Protein AF-A0A7Y3GG36-F1 (afdb_monomer_lite)

Structure (mmCIF, N/CA/C/O backbone):
data_AF-A0A7Y3GG36-F1
#
_entry.id   AF-A0A7Y3GG36-F1
#
loop_
_atom_site.group_PDB
_atom_site.id
_atom_site.type_symbol
_atom_site.label_atom_id
_atom_site.label_alt_id
_atom_site.label_comp_id
_atom_site.label_asym_id
_atom_site.label_entity_id
_atom_site.label_seq_id
_atom_site.pdbx_PDB_ins_code
_atom_site.Cartn_x
_atom_site.Cartn_y
_atom_site.Cartn_z
_atom_site.occupancy
_atom_site.B_iso_or_equiv
_atom_site.auth_seq_id
_atom_site.auth_comp_id
_atom_site.auth_asym_id
_atom_site.auth_atom_id
_atom_site.pdbx_PDB_model_num
ATOM 1 N N . MET A 1 1 ? 7.661 -15.374 36.395 1.00 62.81 1 MET A N 1
ATOM 2 C CA . MET A 1 1 ? 7.280 -13.946 36.459 1.00 62.81 1 MET A CA 1
ATOM 3 C C . MET A 1 1 ? 6.549 -13.619 35.167 1.00 62.81 1 MET A C 1
ATOM 5 O O . MET A 1 1 ? 7.184 -13.635 34.123 1.00 62.81 1 MET A O 1
ATOM 9 N N . ASN A 1 2 ? 5.226 -13.441 35.204 1.00 67.25 2 ASN A N 1
ATOM 10 C CA . ASN A 1 2 ? 4.465 -13.070 34.006 1.00 67.25 2 ASN A CA 1
ATOM 11 C C . ASN A 1 2 ? 4.600 -11.556 33.778 1.00 67.25 2 ASN A C 1
ATOM 13 O O . ASN A 1 2 ? 4.371 -10.803 34.727 1.00 67.25 2 ASN A O 1
ATOM 17 N N . PRO A 1 3 ? 4.984 -11.092 32.575 1.00 72.19 3 PRO A N 1
ATOM 18 C CA . PRO A 1 3 ? 5.047 -9.666 32.291 1.00 72.19 3 PRO A CA 1
ATOM 19 C C . PRO A 1 3 ? 3.646 -9.055 32.399 1.00 72.19 3 PRO A C 1
ATOM 21 O O . PRO A 1 3 ? 2.669 -9.609 31.893 1.00 72.19 3 PRO A O 1
ATOM 24 N N . ALA A 1 4 ? 3.550 -7.916 33.086 1.00 75.62 4 ALA A N 1
ATOM 25 C CA . ALA A 1 4 ? 2.305 -7.171 33.212 1.00 75.62 4 ALA A CA 1
ATOM 26 C C . ALA A 1 4 ? 1.786 -6.750 31.820 1.00 75.62 4 ALA A C 1
ATOM 28 O O . ALA A 1 4 ? 2.591 -6.375 30.959 1.00 75.62 4 ALA A O 1
ATOM 29 N N . PRO A 1 5 ? 0.462 -6.787 31.580 1.00 73.19 5 PRO A N 1
ATOM 30 C CA . PRO A 1 5 ? -0.101 -6.391 30.297 1.00 73.19 5 PRO A CA 1
ATOM 31 C C . PRO A 1 5 ? 0.217 -4.914 29.995 1.00 73.19 5 PRO A C 1
ATOM 33 O O . PRO A 1 5 ? 0.193 -4.074 30.901 1.00 73.19 5 PRO A O 1
ATOM 36 N N . PRO A 1 6 ? 0.519 -4.564 28.732 1.00 68.69 6 PRO A N 1
ATOM 37 C CA . PRO A 1 6 ? 0.818 -3.191 28.352 1.00 68.69 6 PRO A CA 1
ATOM 38 C C . PRO A 1 6 ? -0.393 -2.282 28.592 1.00 68.69 6 PRO A C 1
ATOM 40 O O . PRO A 1 6 ? -1.534 -2.651 28.311 1.00 68.69 6 PRO A O 1
ATOM 43 N N . SER A 1 7 ? -0.142 -1.067 29.084 1.00 78.88 7 SER A N 1
ATOM 44 C CA . SER A 1 7 ? -1.199 -0.087 29.339 1.00 78.88 7 SER A CA 1
ATOM 45 C C . SER A 1 7 ? -1.960 0.276 28.049 1.00 78.88 7 SER A C 1
ATOM 47 O O . SER A 1 7 ? -1.357 0.356 26.970 1.00 78.88 7 SER A O 1
ATOM 49 N N . PRO A 1 8 ? -3.276 0.559 28.128 1.00 74.00 8 PRO A N 1
ATOM 50 C CA . PRO A 1 8 ? -4.103 0.849 26.950 1.00 74.00 8 PRO A CA 1
ATOM 51 C C . PRO A 1 8 ? -3.607 2.067 26.150 1.00 74.00 8 PRO A C 1
ATOM 53 O O . PRO A 1 8 ? -3.775 2.126 24.930 1.00 74.00 8 PRO A O 1
ATOM 56 N N . ALA A 1 9 ? -2.923 3.010 26.809 1.00 74.25 9 ALA A N 1
ATOM 57 C CA . ALA A 1 9 ? -2.289 4.158 26.166 1.00 74.25 9 ALA A CA 1
ATOM 58 C C . ALA A 1 9 ? -1.106 3.759 25.261 1.00 74.25 9 ALA A C 1
ATOM 60 O O . ALA A 1 9 ? -1.017 4.235 24.129 1.00 74.25 9 ALA A O 1
ATOM 61 N N . ARG A 1 10 ? -0.236 2.836 25.708 1.00 79.12 10 ARG A N 1
ATOM 62 C CA . ARG A 1 10 ? 0.898 2.340 24.903 1.00 79.12 10 ARG A CA 1
ATOM 63 C C . ARG A 1 10 ? 0.425 1.590 23.662 1.00 79.12 10 ARG A C 1
ATOM 65 O O . ARG A 1 10 ? 0.999 1.759 22.591 1.00 79.12 10 ARG A O 1
ATOM 72 N N . PHE A 1 11 ? -0.661 0.827 23.785 1.00 78.50 11 PHE A N 1
ATOM 73 C CA . PHE A 1 11 ? -1.239 0.087 22.663 1.00 78.50 11 PHE A CA 1
ATOM 74 C C . PHE A 1 11 ? -1.783 1.017 21.566 1.00 78.50 11 PHE A C 1
ATOM 76 O O . PHE A 1 11 ? -1.643 0.742 20.375 1.00 78.50 11 PHE A O 1
ATOM 83 N N . ARG A 1 12 ? -2.376 2.152 21.960 1.00 81.06 12 ARG A N 1
ATOM 84 C CA . ARG A 1 12 ? -2.895 3.160 21.025 1.00 81.06 12 ARG A CA 1
ATOM 85 C C . ARG A 1 12 ? -1.772 3.911 20.309 1.00 81.06 12 ARG A C 1
ATOM 87 O O . ARG A 1 12 ? -1.844 4.069 19.095 1.00 81.06 12 ARG A O 1
ATOM 94 N N . ILE A 1 13 ? -0.735 4.320 21.043 1.00 84.19 13 ILE A N 1
ATOM 95 C CA . ILE A 1 13 ? 0.442 5.001 20.478 1.00 84.19 13 ILE A CA 1
ATOM 96 C C . ILE A 1 13 ? 1.165 4.086 19.487 1.00 84.19 13 ILE A C 1
ATOM 98 O O . ILE A 1 13 ? 1.470 4.515 18.379 1.00 84.19 13 ILE A O 1
ATOM 102 N N . LEU A 1 14 ? 1.362 2.811 19.834 1.00 85.25 14 LEU A N 1
ATOM 103 C CA . LEU A 1 14 ? 2.018 1.846 18.951 1.00 85.25 14 LEU A CA 1
ATOM 104 C C . LEU A 1 14 ? 1.264 1.667 17.626 1.00 85.25 14 LEU A C 1
ATOM 106 O O . LEU A 1 14 ? 1.889 1.645 16.572 1.00 85.25 14 LEU A O 1
ATOM 110 N N . ARG A 1 15 ? -0.074 1.596 17.657 1.00 82.56 15 ARG A N 1
ATOM 111 C CA . ARG A 1 15 ? -0.899 1.510 16.438 1.00 82.56 15 ARG A CA 1
ATOM 112 C C . ARG A 1 15 ? -0.775 2.748 15.552 1.00 82.56 15 ARG A C 1
ATOM 114 O O . ARG A 1 15 ? -0.754 2.609 14.334 1.00 82.56 15 ARG A O 1
ATOM 121 N N . ILE A 1 16 ? -0.698 3.936 16.151 1.00 83.94 16 ILE A N 1
ATOM 122 C CA . ILE A 1 16 ? -0.495 5.185 15.406 1.00 83.94 16 ILE A CA 1
ATOM 123 C C . ILE A 1 16 ? 0.894 5.186 14.768 1.00 83.94 16 ILE A C 1
ATOM 125 O O . ILE A 1 16 ? 0.998 5.436 13.573 1.00 83.94 16 ILE A O 1
ATOM 129 N N . LEU A 1 17 ? 1.939 4.838 15.526 1.00 87.44 17 LEU A N 1
ATOM 130 C CA . LEU A 1 17 ? 3.305 4.749 15.006 1.00 87.44 17 LEU A CA 1
ATOM 131 C C . LEU A 1 17 ? 3.416 3.731 13.867 1.00 87.44 17 LEU A C 1
ATOM 133 O O . LEU A 1 17 ? 3.992 4.056 12.836 1.00 87.44 17 LEU A O 1
ATOM 137 N N . LEU A 1 18 ? 2.818 2.542 14.007 1.00 85.88 18 LEU A N 1
ATOM 138 C CA . LEU A 1 18 ? 2.787 1.542 12.934 1.00 85.88 18 LEU A CA 1
ATOM 139 C C . LEU A 1 18 ? 2.033 2.046 11.698 1.00 85.88 18 LEU A C 1
ATOM 141 O O . LEU A 1 18 ? 2.479 1.813 10.580 1.00 85.88 18 LEU A O 1
ATOM 145 N N . GLY A 1 19 ? 0.902 2.731 11.890 1.00 82.25 19 GLY A N 1
ATOM 146 C CA . GLY A 1 19 ? 0.127 3.306 10.791 1.00 82.25 19 GLY A CA 1
ATOM 147 C C . GLY A 1 19 ? 0.917 4.372 10.037 1.00 82.25 19 GLY A C 1
ATOM 148 O O . GLY A 1 19 ? 0.999 4.320 8.816 1.00 82.25 19 GLY A O 1
ATOM 149 N N . VAL A 1 20 ? 1.558 5.293 10.762 1.00 85.50 20 VAL A N 1
ATOM 150 C CA . VAL A 1 20 ? 2.424 6.326 10.175 1.00 85.50 20 VAL A CA 1
ATOM 151 C C . VAL A 1 20 ? 3.616 5.690 9.464 1.00 85.50 20 VAL A C 1
ATOM 153 O O . VAL A 1 20 ? 3.895 6.045 8.324 1.00 85.50 20 VAL A O 1
ATOM 156 N N . ALA A 1 21 ? 4.281 4.716 10.087 1.00 85.56 21 ALA A N 1
ATOM 157 C CA . ALA A 1 21 ? 5.401 4.009 9.476 1.00 85.56 21 ALA A CA 1
ATOM 158 C C . ALA A 1 21 ? 4.985 3.292 8.182 1.00 85.56 21 ALA A C 1
ATOM 160 O O . ALA A 1 21 ? 5.700 3.387 7.191 1.00 85.56 21 ALA A O 1
ATOM 161 N N . ALA A 1 22 ? 3.817 2.641 8.154 1.00 83.88 22 ALA A N 1
ATOM 162 C CA . ALA A 1 22 ? 3.300 1.980 6.956 1.00 83.88 22 ALA A CA 1
ATOM 163 C C . ALA A 1 22 ? 2.967 2.975 5.832 1.00 83.88 22 ALA A C 1
ATOM 165 O O . ALA A 1 22 ? 3.279 2.706 4.674 1.00 83.88 22 ALA A O 1
ATOM 166 N N . VAL A 1 23 ? 2.394 4.137 6.169 1.00 84.75 23 VAL A N 1
ATOM 167 C CA . VAL A 1 23 ? 2.140 5.227 5.210 1.00 84.75 23 VAL A CA 1
ATOM 168 C C . VAL A 1 23 ? 3.444 5.745 4.620 1.00 84.75 23 VAL A C 1
ATOM 170 O O . VAL A 1 23 ? 3.584 5.797 3.402 1.00 84.75 23 VAL A O 1
ATOM 173 N N . VAL A 1 24 ? 4.408 6.094 5.473 1.00 88.69 24 VAL A N 1
ATOM 174 C CA . VAL A 1 24 ? 5.709 6.618 5.039 1.00 88.69 24 VAL A CA 1
ATOM 175 C C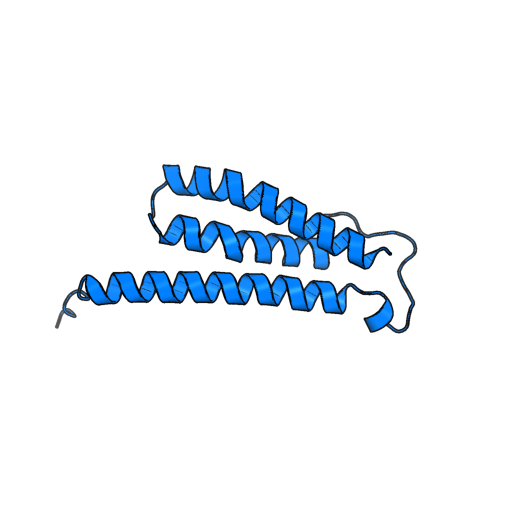 . VAL A 1 24 ? 6.444 5.589 4.189 1.00 88.69 24 VAL A C 1
ATOM 177 O O . VAL A 1 24 ? 6.945 5.930 3.124 1.00 88.69 24 VAL A O 1
ATOM 180 N N . PHE A 1 25 ? 6.469 4.327 4.617 1.00 84.88 25 PHE A N 1
ATOM 181 C CA . PHE A 1 25 ? 7.132 3.256 3.881 1.00 84.88 25 PHE A CA 1
ATOM 182 C C . PHE A 1 25 ? 6.454 2.981 2.533 1.00 84.88 25 PHE A C 1
ATOM 184 O O . PHE A 1 25 ? 7.136 2.872 1.520 1.00 84.88 25 PHE A O 1
ATOM 191 N N . GLY A 1 26 ? 5.118 2.939 2.492 1.00 81.00 26 GLY A N 1
ATOM 192 C CA . GLY A 1 26 ? 4.360 2.764 1.252 1.00 81.00 26 GLY A CA 1
ATOM 193 C C . GLY A 1 26 ? 4.584 3.904 0.255 1.00 81.00 26 GLY A C 1
ATOM 194 O O . GLY A 1 26 ? 4.837 3.649 -0.920 1.00 81.00 26 GLY A O 1
ATOM 195 N N . LEU A 1 27 ? 4.576 5.156 0.727 1.00 82.31 27 LEU A N 1
ATOM 196 C CA . LEU A 1 27 ? 4.910 6.325 -0.093 1.00 82.31 27 LEU A CA 1
ATOM 197 C C . LEU A 1 27 ? 6.354 6.278 -0.596 1.00 82.31 27 LEU A C 1
ATOM 199 O O . LEU A 1 27 ? 6.604 6.574 -1.761 1.00 82.31 27 LEU A O 1
ATOM 203 N N . LEU A 1 28 ? 7.297 5.881 0.259 1.00 84.44 28 LEU A N 1
ATOM 204 C CA . LEU A 1 28 ? 8.705 5.783 -0.105 1.00 84.44 28 LEU A CA 1
ATOM 205 C C . LEU A 1 28 ? 8.926 4.743 -1.209 1.00 84.44 28 LEU A C 1
ATOM 207 O O . LEU A 1 28 ? 9.644 5.031 -2.160 1.00 84.44 28 LEU A O 1
ATOM 211 N N . LEU A 1 29 ? 8.253 3.589 -1.145 1.00 80.38 29 LEU A N 1
ATOM 212 C CA . LEU A 1 29 ? 8.279 2.597 -2.225 1.00 80.38 29 LEU A CA 1
ATOM 213 C C . LEU A 1 29 ? 7.759 3.178 -3.543 1.00 80.38 29 LEU A C 1
ATOM 215 O O . LEU A 1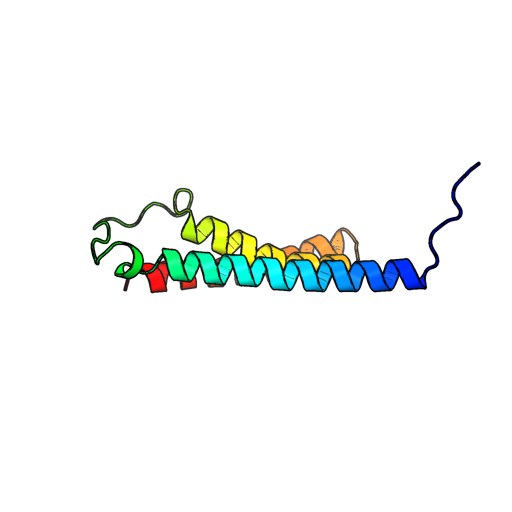 29 ? 8.427 3.035 -4.562 1.00 80.38 29 LEU A O 1
ATOM 219 N N . ILE A 1 30 ? 6.617 3.876 -3.516 1.00 79.69 30 ILE A N 1
ATOM 220 C CA . ILE A 1 30 ? 6.037 4.508 -4.711 1.00 79.69 30 ILE A CA 1
ATOM 221 C C . ILE A 1 30 ? 7.029 5.506 -5.323 1.00 79.69 30 ILE A C 1
ATOM 223 O O . ILE A 1 30 ? 7.249 5.477 -6.531 1.00 79.69 30 ILE A O 1
ATOM 227 N N . VAL A 1 31 ? 7.657 6.357 -4.504 1.00 81.62 31 VAL A N 1
ATOM 228 C CA . VAL A 1 31 ? 8.625 7.372 -4.956 1.00 81.62 31 VAL A CA 1
ATOM 229 C C . VAL A 1 31 ? 9.890 6.735 -5.530 1.00 81.62 31 VAL A C 1
ATOM 231 O O . VAL A 1 31 ? 10.337 7.126 -6.603 1.00 81.62 31 VAL A O 1
ATOM 234 N N . VAL A 1 32 ? 10.464 5.741 -4.848 1.00 79.81 32 VAL A N 1
ATOM 235 C CA . VAL A 1 32 ? 11.679 5.051 -5.316 1.00 79.81 32 VAL A CA 1
ATOM 236 C C . VAL A 1 32 ? 11.427 4.385 -6.665 1.00 79.81 32 VAL A C 1
ATOM 238 O O . VAL A 1 32 ? 12.224 4.517 -7.587 1.00 79.81 32 VAL A O 1
ATOM 241 N N . VAL A 1 33 ? 10.293 3.711 -6.802 1.00 76.00 33 VAL A N 1
ATOM 242 C CA . VAL A 1 33 ? 9.934 2.973 -8.013 1.00 76.00 33 VAL A CA 1
ATOM 243 C C . VAL A 1 33 ? 9.579 3.891 -9.167 1.00 76.00 33 VAL A C 1
ATOM 245 O O . VAL A 1 33 ? 9.988 3.631 -10.293 1.00 76.00 33 VAL A O 1
ATOM 248 N N . SER A 1 34 ? 8.882 4.995 -8.904 1.00 69.88 34 SER A N 1
ATOM 249 C CA . SER A 1 34 ? 8.648 6.004 -9.937 1.00 69.88 34 SER A CA 1
ATOM 250 C C . SER A 1 34 ? 9.957 6.665 -10.372 1.00 69.88 34 SER A C 1
ATOM 252 O O . SER A 1 34 ? 10.141 6.856 -11.566 1.00 69.88 34 SER A O 1
ATOM 254 N N . ALA A 1 35 ? 10.912 6.910 -9.469 1.00 71.12 35 ALA A N 1
ATOM 255 C CA . ALA A 1 35 ? 12.235 7.424 -9.836 1.00 71.12 35 ALA A CA 1
ATOM 256 C C . ALA A 1 35 ? 13.060 6.436 -10.685 1.00 71.12 35 ALA A C 1
ATOM 258 O O . ALA A 1 35 ? 13.709 6.852 -11.641 1.00 71.12 35 ALA A O 1
ATOM 259 N N . VAL A 1 36 ? 13.023 5.136 -10.368 1.00 67.06 36 VAL A N 1
ATOM 260 C CA . VAL A 1 36 ? 13.730 4.089 -11.134 1.00 67.06 36 VAL A CA 1
ATOM 261 C C . VAL A 1 36 ? 13.028 3.778 -12.462 1.00 67.06 36 VAL A C 1
ATOM 263 O O . VAL A 1 36 ? 13.691 3.446 -13.439 1.00 67.06 36 VAL A O 1
ATOM 266 N N . GLY A 1 37 ? 11.702 3.914 -12.516 1.00 61.38 37 GLY A N 1
ATOM 267 C CA . GLY A 1 37 ? 10.894 3.653 -13.707 1.00 61.38 37 GLY A CA 1
ATOM 268 C C . GLY A 1 37 ? 11.014 4.711 -14.805 1.00 61.38 37 GLY A C 1
ATOM 269 O O . GLY A 1 37 ? 10.609 4.445 -15.930 1.00 61.38 37 GLY A O 1
ATOM 270 N N . HIS A 1 38 ? 11.576 5.893 -14.534 1.00 62.00 38 HIS A N 1
ATOM 271 C CA . HIS A 1 38 ? 11.814 6.866 -15.601 1.00 62.00 38 HIS A CA 1
ATOM 272 C C . HIS A 1 38 ? 12.958 6.379 -16.505 1.00 62.00 38 HIS A C 1
ATOM 274 O O . HIS A 1 38 ? 14.066 6.121 -16.032 1.00 62.00 38 HIS A O 1
ATOM 280 N N . CYS A 1 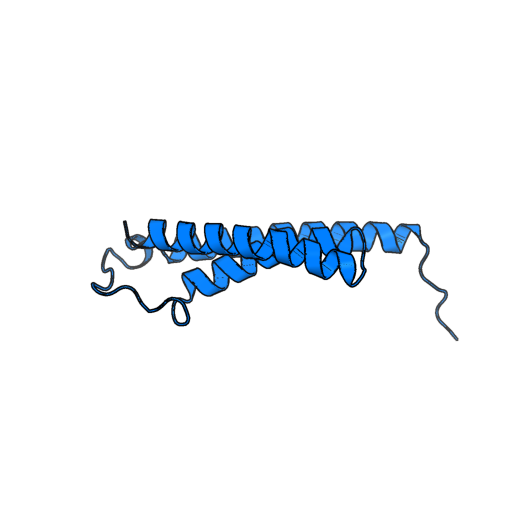39 ? 12.730 6.346 -17.824 1.00 62.44 39 CYS A N 1
ATOM 281 C CA . CYS A 1 39 ? 13.742 6.012 -18.841 1.00 62.44 39 CYS A CA 1
ATOM 282 C C . CYS A 1 39 ? 15.048 6.829 -18.697 1.00 62.44 39 CYS A C 1
ATOM 284 O O . CYS A 1 39 ? 16.111 6.421 -19.175 1.00 62.44 39 CYS A O 1
ATOM 286 N N . SER A 1 40 ? 14.987 7.986 -18.029 1.00 54.22 40 SER A N 1
ATOM 287 C CA . SER A 1 40 ? 16.128 8.845 -17.707 1.00 54.22 40 SER A CA 1
ATOM 288 C C . SER A 1 40 ? 17.117 8.229 -16.708 1.00 54.22 40 SER A C 1
ATOM 290 O O . SER A 1 40 ? 18.293 8.584 -16.750 1.00 54.22 40 SER A O 1
ATOM 292 N N . ALA A 1 41 ? 16.700 7.272 -15.871 1.00 56.72 41 ALA A N 1
ATOM 293 C CA . ALA A 1 41 ? 17.584 6.583 -14.927 1.00 56.72 41 ALA A CA 1
ATOM 294 C C . ALA A 1 41 ? 18.545 5.591 -15.616 1.00 56.72 41 ALA A C 1
ATOM 296 O O . ALA A 1 41 ? 19.642 5.347 -15.117 1.00 56.72 41 ALA A O 1
ATOM 297 N N . PHE A 1 42 ? 18.176 5.076 -16.797 1.00 57.81 42 PHE A N 1
ATOM 298 C CA . PHE A 1 42 ? 18.971 4.126 -17.593 1.00 57.81 42 PHE A CA 1
ATOM 299 C C . PHE A 1 42 ? 19.519 4.739 -18.893 1.00 57.81 42 PHE A C 1
ATOM 301 O O . PHE A 1 42 ? 19.709 4.050 -19.896 1.00 57.81 42 PHE A O 1
ATOM 308 N N . GLY A 1 43 ? 19.763 6.053 -18.904 1.00 57.19 43 GLY A N 1
ATOM 309 C CA . GLY A 1 43 ? 20.395 6.723 -20.045 1.00 57.19 43 GLY A CA 1
ATOM 310 C C . GLY A 1 43 ? 19.540 6.763 -21.318 1.00 57.19 43 GLY A C 1
ATOM 311 O O . GLY A 1 43 ? 20.094 6.839 -22.412 1.00 57.19 43 GLY A O 1
ATOM 312 N N . GLY A 1 44 ? 18.208 6.704 -21.196 1.00 57.16 44 GLY A N 1
ATOM 313 C CA . GLY A 1 44 ? 17.270 6.922 -22.303 1.00 57.16 44 GLY A CA 1
ATOM 314 C C . GLY A 1 44 ? 16.945 5.695 -23.158 1.00 57.16 44 GLY A C 1
ATOM 315 O O . GLY A 1 44 ? 16.301 5.840 -24.195 1.00 57.16 44 GLY A O 1
ATOM 316 N N . ARG A 1 45 ? 17.359 4.485 -22.761 1.00 54.47 45 ARG A N 1
ATOM 317 C CA . ARG A 1 45 ? 16.950 3.248 -23.445 1.00 54.47 45 ARG A CA 1
ATOM 318 C C . ARG A 1 45 ? 15.759 2.621 -22.736 1.00 54.47 45 ARG A C 1
ATOM 320 O O . ARG A 1 45 ? 15.942 1.905 -21.758 1.00 54.47 45 ARG A O 1
ATOM 327 N N . CYS A 1 46 ? 14.560 2.877 -23.248 1.00 67.06 46 CYS A N 1
ATOM 328 C CA . CYS A 1 46 ? 13.366 2.162 -22.818 1.00 67.06 46 CYS A CA 1
ATOM 329 C C . CYS A 1 46 ? 13.080 0.957 -23.732 1.00 67.06 46 CYS A C 1
ATOM 331 O O . CYS A 1 46 ? 13.293 1.053 -24.946 1.00 67.06 46 CYS A O 1
ATOM 333 N N . PRO A 1 47 ? 12.668 -0.195 -23.170 1.00 62.72 47 PRO A N 1
ATOM 334 C CA . PRO A 1 47 ? 12.277 -1.356 -23.962 1.00 62.72 47 PRO A CA 1
ATOM 335 C C . PRO A 1 47 ? 11.048 -1.013 -24.816 1.00 62.72 47 PRO A C 1
ATOM 337 O O . PRO A 1 47 ? 10.124 -0.355 -24.346 1.00 62.72 47 PRO A O 1
ATOM 340 N N . ALA A 1 48 ? 11.058 -1.440 -26.083 1.00 62.25 48 ALA A N 1
ATOM 341 C CA . ALA A 1 48 ? 9.994 -1.142 -27.046 1.00 62.25 48 ALA A CA 1
ATOM 342 C C . ALA A 1 48 ? 8.664 -1.843 -26.713 1.00 62.25 48 ALA A C 1
ATOM 344 O O . ALA A 1 48 ? 7.607 -1.349 -27.099 1.00 62.25 48 ALA A O 1
ATOM 345 N N . ASP A 1 49 ? 8.722 -2.949 -25.965 1.00 65.50 49 ASP A N 1
ATOM 346 C CA . ASP A 1 49 ? 7.554 -3.680 -25.487 1.00 65.50 49 ASP A CA 1
ATOM 347 C C . ASP A 1 49 ? 7.437 -3.549 -23.964 1.00 65.50 49 ASP A C 1
ATOM 349 O O . ASP A 1 49 ? 8.372 -3.910 -23.238 1.00 65.50 49 ASP A O 1
ATOM 353 N N . PRO A 1 50 ? 6.305 -3.040 -23.447 1.00 66.75 50 PRO A N 1
ATOM 354 C CA . PRO A 1 50 ? 6.108 -2.952 -22.016 1.00 66.75 50 PRO A CA 1
ATOM 355 C C . PRO A 1 50 ? 5.861 -4.362 -21.444 1.00 66.75 50 PRO A C 1
ATOM 357 O O . PRO A 1 50 ? 5.041 -5.105 -21.994 1.00 66.75 50 PRO A O 1
ATOM 360 N N . PRO A 1 51 ? 6.509 -4.740 -20.325 1.00 71.88 51 PRO A N 1
ATOM 361 C CA . PRO A 1 51 ? 6.323 -6.057 -19.724 1.00 71.88 51 PRO A CA 1
ATOM 362 C C . PRO A 1 51 ? 4.855 -6.287 -19.312 1.00 71.88 51 PRO A C 1
ATOM 364 O O . PRO A 1 51 ? 4.107 -5.331 -19.049 1.00 71.88 51 PRO A O 1
ATOM 367 N N . PRO A 1 52 ? 4.383 -7.543 -19.267 1.00 77.75 52 PRO A N 1
ATOM 368 C CA . PRO A 1 52 ? 3.039 -7.847 -18.789 1.00 77.75 52 PRO A CA 1
ATOM 369 C C . PRO A 1 52 ? 2.888 -7.450 -17.309 1.00 77.75 52 PRO A C 1
ATOM 371 O O . PRO A 1 52 ? 3.844 -7.469 -16.542 1.00 77.75 52 PRO A O 1
ATOM 374 N N . LEU A 1 53 ? 1.664 -7.098 -16.888 1.00 71.62 53 LEU A N 1
ATOM 375 C CA . LEU A 1 53 ? 1.376 -6.492 -15.569 1.00 71.62 53 LEU A CA 1
ATOM 376 C C . LEU A 1 53 ? 1.940 -7.260 -14.362 1.00 71.62 53 LEU A C 1
ATOM 378 O O . LEU A 1 53 ? 2.252 -6.648 -13.348 1.00 71.62 53 LEU A O 1
ATOM 382 N N . PHE A 1 54 ? 2.022 -8.587 -14.450 1.00 70.38 54 PHE A N 1
ATOM 383 C CA . PHE A 1 54 ? 2.473 -9.444 -13.350 1.00 70.38 54 PHE A CA 1
ATOM 384 C C . PHE A 1 54 ? 3.994 -9.642 -13.306 1.00 70.38 54 PHE A C 1
ATOM 386 O O . PHE A 1 54 ? 4.500 -10.156 -12.314 1.00 70.38 54 PHE A O 1
ATOM 393 N N . GLU A 1 55 ? 4.704 -9.229 -14.355 1.00 75.69 55 GLU A N 1
ATOM 394 C CA . GLU A 1 55 ? 6.171 -9.249 -14.453 1.00 75.69 55 GLU A CA 1
ATOM 395 C C . GLU A 1 55 ? 6.756 -7.831 -14.331 1.00 75.69 55 GLU A C 1
ATOM 397 O O . GLU A 1 55 ? 7.969 -7.649 -14.304 1.00 75.69 55 GLU A O 1
ATOM 402 N N . ASP A 1 56 ? 5.891 -6.816 -14.257 1.00 77.31 56 ASP A N 1
ATOM 403 C CA . ASP A 1 56 ? 6.268 -5.422 -14.087 1.00 77.31 56 ASP A CA 1
ATOM 404 C C . ASP A 1 56 ? 6.547 -5.134 -12.601 1.00 77.31 56 ASP A C 1
ATOM 406 O O . ASP A 1 56 ? 5.638 -4.885 -11.799 1.00 77.31 56 ASP A O 1
ATOM 410 N N . ASP A 1 57 ? 7.832 -5.173 -12.239 1.00 77.56 57 ASP A N 1
ATOM 411 C CA . ASP A 1 57 ? 8.313 -4.876 -10.888 1.00 77.56 57 ASP A CA 1
ATOM 412 C C . ASP A 1 57 ? 7.853 -3.495 -10.403 1.00 77.56 57 ASP A C 1
ATOM 414 O O . ASP A 1 57 ? 7.546 -3.348 -9.217 1.00 77.56 57 ASP A O 1
ATOM 418 N N . VAL A 1 58 ? 7.746 -2.503 -11.301 1.00 77.25 58 VAL A N 1
ATOM 419 C CA . VAL A 1 58 ? 7.303 -1.130 -10.997 1.00 77.25 58 VAL A CA 1
ATOM 420 C C . VAL A 1 58 ? 5.826 -1.137 -10.616 1.00 77.25 58 VAL A C 1
ATOM 422 O O . VAL A 1 58 ? 5.443 -0.580 -9.584 1.00 77.25 58 VAL A O 1
ATOM 425 N N . PHE A 1 59 ? 4.988 -1.818 -11.401 1.00 79.62 59 PHE A N 1
ATOM 426 C CA . PHE A 1 59 ? 3.573 -1.983 -11.074 1.00 79.62 59 PHE A CA 1
ATOM 427 C C . PHE A 1 59 ? 3.388 -2.723 -9.743 1.00 79.62 59 PHE A C 1
ATOM 429 O O . PHE A 1 59 ? 2.648 -2.252 -8.876 1.00 79.62 59 PHE A O 1
ATOM 436 N N . GLY A 1 60 ? 4.079 -3.852 -9.554 1.00 79.38 60 GLY A N 1
ATOM 437 C CA . GLY A 1 60 ? 3.953 -4.686 -8.359 1.00 79.38 60 GLY A CA 1
ATOM 438 C C . GLY A 1 60 ? 4.357 -3.959 -7.074 1.00 79.38 60 GLY A C 1
ATOM 439 O O . GLY A 1 60 ? 3.627 -3.991 -6.077 1.00 79.38 60 GLY A O 1
ATOM 440 N N . THR A 1 61 ? 5.485 -3.246 -7.091 1.00 82.75 61 THR A N 1
ATOM 441 C CA . THR A 1 61 ? 5.949 -2.477 -5.925 1.00 82.75 61 THR A CA 1
ATOM 442 C C . THR A 1 61 ? 5.108 -1.232 -5.663 1.00 82.75 61 THR A C 1
ATOM 444 O O . THR A 1 61 ? 4.799 -0.962 -4.501 1.00 82.75 61 THR A O 1
ATOM 447 N N . ALA A 1 62 ? 4.669 -0.505 -6.695 1.00 80.38 62 ALA A N 1
ATOM 448 C CA . ALA A 1 62 ? 3.769 0.637 -6.529 1.00 80.38 62 ALA A CA 1
ATOM 449 C C . ALA A 1 62 ? 2.393 0.207 -5.986 1.00 80.38 62 ALA A C 1
ATOM 451 O O . ALA A 1 62 ? 1.846 0.852 -5.087 1.00 80.38 62 A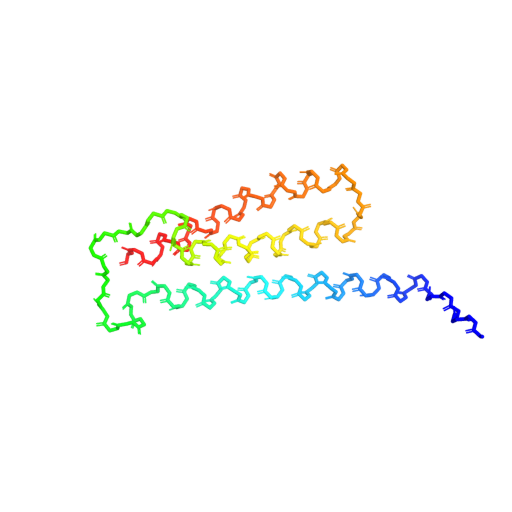LA A O 1
ATOM 452 N N . PHE A 1 63 ? 1.865 -0.925 -6.461 1.00 82.75 63 PHE A N 1
ATOM 453 C CA . PHE A 1 63 ? 0.637 -1.533 -5.952 1.00 82.75 63 PHE A CA 1
ATOM 454 C C . PHE A 1 63 ? 0.775 -1.935 -4.476 1.00 82.75 63 PHE A C 1
ATOM 456 O O . PHE A 1 63 ? -0.054 -1.559 -3.642 1.00 82.75 63 PHE A O 1
ATOM 463 N N . MET A 1 64 ? 1.855 -2.634 -4.114 1.00 82.94 64 MET A N 1
ATOM 464 C CA . MET A 1 64 ? 2.126 -2.994 -2.717 1.00 82.94 64 MET A CA 1
ATOM 465 C C . MET A 1 64 ? 2.326 -1.761 -1.827 1.00 82.94 64 MET A C 1
ATOM 467 O O . MET A 1 64 ? 1.819 -1.729 -0.704 1.00 82.94 64 MET A O 1
ATOM 471 N N . GLY A 1 65 ? 2.994 -0.722 -2.334 1.00 80.25 65 GLY A N 1
ATOM 472 C CA . GLY A 1 65 ? 3.145 0.563 -1.653 1.00 80.25 65 GLY A CA 1
ATOM 473 C C . GLY A 1 65 ? 1.799 1.239 -1.378 1.00 80.25 65 GLY A C 1
ATOM 474 O O . GLY A 1 65 ? 1.550 1.670 -0.252 1.00 80.25 65 GLY A O 1
ATOM 475 N N . GLY A 1 66 ? 0.890 1.251 -2.358 1.00 78.44 66 GLY A N 1
ATOM 476 C CA . GLY A 1 66 ? -0.471 1.774 -2.205 1.00 78.44 66 GLY A CA 1
ATOM 477 C C . GLY A 1 66 ? -1.312 0.986 -1.193 1.00 78.44 66 GLY A C 1
ATOM 478 O O . GLY A 1 66 ? -1.982 1.575 -0.340 1.00 78.44 66 GLY A O 1
ATOM 479 N N . LEU A 1 67 ? -1.228 -0.349 -1.222 1.00 83.62 67 LEU A N 1
ATOM 480 C CA . LEU A 1 67 ? -1.891 -1.216 -0.242 1.00 83.62 67 LEU A CA 1
ATOM 481 C C . LEU A 1 67 ? -1.381 -0.971 1.182 1.00 83.62 67 LEU A C 1
ATOM 483 O O . LEU A 1 67 ? -2.182 -0.903 2.116 1.00 83.62 67 LEU A O 1
ATOM 487 N N . LEU A 1 68 ? -0.070 -0.811 1.361 1.00 81.62 68 LEU A N 1
ATOM 488 C CA . LEU A 1 68 ? 0.534 -0.499 2.658 1.00 81.62 68 LEU A CA 1
ATOM 489 C C . LEU A 1 68 ? 0.136 0.892 3.149 1.00 81.62 68 LEU A C 1
ATOM 491 O O . LEU A 1 68 ? -0.232 1.047 4.313 1.00 81.62 68 LEU A O 1
ATOM 495 N N . ALA A 1 69 ? 0.145 1.884 2.261 1.00 80.69 69 ALA A N 1
ATOM 496 C CA . ALA A 1 69 ? -0.155 3.260 2.624 1.00 80.69 69 ALA A CA 1
ATOM 497 C C . ALA A 1 69 ? -1.619 3.478 3.032 1.00 80.69 69 ALA A C 1
ATOM 499 O O . ALA A 1 69 ? -1.909 4.389 3.801 1.00 80.69 69 ALA A O 1
ATOM 500 N N . ILE A 1 70 ? -2.546 2.649 2.546 1.00 81.69 70 ILE A N 1
ATOM 501 C CA . ILE A 1 70 ? -3.988 2.854 2.756 1.00 81.69 70 ILE A CA 1
ATOM 502 C C . ILE A 1 70 ? -4.601 1.719 3.576 1.00 81.69 70 ILE A C 1
ATOM 504 O O . ILE A 1 70 ? -5.288 1.958 4.572 1.00 81.69 70 ILE A O 1
ATOM 508 N N . GLY A 1 71 ? -4.327 0.472 3.200 1.00 77.75 71 GLY A N 1
ATOM 509 C CA . GLY A 1 71 ? -4.901 -0.712 3.831 1.00 77.75 71 GLY A CA 1
ATOM 510 C C . GLY A 1 71 ? -4.419 -0.908 5.267 1.00 77.75 71 GLY A C 1
ATOM 511 O O . GLY A 1 71 ? -5.237 -1.134 6.164 1.00 77.75 71 GLY A O 1
ATOM 512 N N . ALA A 1 72 ? -3.113 -0.763 5.513 1.00 78.81 72 ALA A N 1
ATOM 513 C CA . ALA A 1 72 ? -2.540 -0.942 6.847 1.00 78.81 72 ALA A CA 1
ATOM 514 C C . ALA A 1 72 ? -3.092 0.061 7.882 1.00 78.81 72 ALA A C 1
ATOM 516 O O . ALA A 1 72 ? -3.593 -0.393 8.917 1.00 78.81 72 ALA A O 1
ATOM 517 N N . PRO A 1 73 ? -3.099 1.391 7.646 1.00 79.56 73 PRO A N 1
ATOM 518 C CA . PRO A 1 73 ? -3.670 2.331 8.609 1.00 79.56 73 PRO A CA 1
ATOM 519 C C . PRO A 1 73 ? -5.191 2.175 8.768 1.00 79.56 73 PRO A C 1
ATOM 521 O O . PRO A 1 73 ? -5.685 2.263 9.895 1.00 79.56 73 PRO A O 1
ATOM 524 N N . MET A 1 74 ? -5.944 1.877 7.696 1.00 80.69 74 MET A N 1
ATOM 525 C CA . MET A 1 74 ? -7.394 1.631 7.797 1.00 80.69 74 MET A CA 1
ATOM 526 C C . MET A 1 74 ? -7.720 0.418 8.676 1.00 80.69 74 MET A C 1
ATOM 528 O O . MET A 1 74 ? -8.655 0.471 9.483 1.00 80.69 74 MET A O 1
ATOM 532 N N . TRP A 1 75 ? -6.950 -0.664 8.551 1.00 78.81 75 TRP A N 1
ATOM 533 C CA . TRP A 1 75 ? -7.138 -1.862 9.364 1.00 78.81 75 TRP A CA 1
ATOM 534 C C . TRP A 1 75 ? -6.664 -1.660 10.810 1.00 78.81 75 TRP A C 1
ATOM 536 O O . TRP A 1 75 ? -7.393 -1.992 11.747 1.00 78.81 75 TRP A O 1
ATOM 546 N N . LEU A 1 76 ? -5.498 -1.037 11.012 1.00 80.69 76 LEU A N 1
ATOM 547 C CA . LEU A 1 76 ? -4.950 -0.737 12.342 1.00 80.69 76 LEU A CA 1
ATOM 548 C C . LEU A 1 76 ? -5.842 0.210 13.154 1.00 80.69 76 LEU A C 1
ATOM 550 O O . LEU A 1 76 ? -5.908 0.089 14.381 1.00 80.69 76 LEU A O 1
ATOM 554 N N . ALA A 1 77 ? -6.562 1.121 12.489 1.00 79.81 77 ALA A N 1
ATOM 555 C CA . ALA A 1 77 ? -7.496 2.028 13.145 1.00 79.81 77 ALA A CA 1
ATOM 556 C C . ALA A 1 77 ? -8.631 1.275 13.856 1.00 79.81 77 ALA A C 1
ATOM 558 O O . ALA A 1 77 ? -9.015 1.659 14.963 1.00 79.81 77 ALA A O 1
ATOM 559 N N . ARG A 1 78 ? -9.166 0.204 13.248 1.00 79.81 78 ARG A N 1
ATOM 560 C CA . ARG A 1 78 ? -10.191 -0.671 13.846 1.00 79.81 78 ARG A CA 1
ATOM 561 C C . ARG A 1 78 ? -10.065 -2.107 13.299 1.00 79.81 78 ARG A C 1
ATOM 563 O O . ARG A 1 78 ? -10.708 -2.418 12.293 1.00 79.81 78 ARG A O 1
ATOM 570 N N . PRO A 1 79 ? -9.292 -2.984 13.962 1.00 76.38 79 PRO A N 1
ATOM 571 C CA . PRO A 1 79 ? -9.052 -4.337 13.472 1.00 76.38 79 PRO A CA 1
ATOM 572 C C . PRO A 1 79 ? -10.325 -5.184 13.565 1.00 76.38 79 PRO A C 1
ATOM 574 O O . PRO A 1 79 ? -10.935 -5.304 14.626 1.00 76.38 79 PRO A O 1
ATOM 577 N N . GLY A 1 80 ? -10.738 -5.762 12.437 1.00 85.38 80 GLY A N 1
ATOM 578 C CA . GLY A 1 80 ? -11.875 -6.678 12.353 1.00 85.38 80 GLY A CA 1
ATOM 579 C C . GLY A 1 80 ? -12.109 -7.163 10.924 1.00 85.38 80 GLY A C 1
ATOM 580 O O . GLY A 1 80 ? -11.859 -6.424 9.975 1.00 85.38 80 GLY A O 1
ATOM 581 N N . TRP A 1 81 ? -12.620 -8.385 10.760 1.00 82.38 81 TRP A N 1
ATOM 582 C CA . TRP A 1 81 ? -12.809 -9.033 9.450 1.00 82.38 81 TRP A CA 1
ATOM 583 C C . TRP A 1 81 ? -13.658 -8.211 8.470 1.00 82.38 81 TRP A C 1
ATOM 585 O O . TRP A 1 81 ? -13.292 -8.045 7.311 1.00 82.38 81 TRP A O 1
ATOM 595 N N . ARG A 1 82 ? -14.747 -7.597 8.950 1.00 84.12 82 ARG A N 1
ATOM 596 C CA . ARG A 1 82 ? -15.587 -6.701 8.130 1.00 84.12 82 ARG A CA 1
ATOM 597 C C . ARG A 1 82 ? -14.831 -5.467 7.637 1.00 84.12 82 ARG A C 1
ATOM 599 O O . ARG A 1 82 ? -15.052 -5.001 6.526 1.00 84.12 82 ARG A O 1
ATOM 606 N N . ARG A 1 83 ? -13.938 -4.929 8.469 1.00 79.50 83 ARG A N 1
ATOM 607 C CA . ARG A 1 83 ? -13.136 -3.755 8.114 1.00 79.50 83 ARG A CA 1
ATOM 608 C C . ARG A 1 83 ? -11.934 -4.101 7.263 1.00 79.50 83 ARG A C 1
ATOM 610 O O . ARG A 1 83 ? -11.547 -3.262 6.469 1.00 79.50 83 ARG A O 1
ATOM 617 N N . LEU A 1 84 ? -11.401 -5.315 7.378 1.00 79.62 84 LEU A N 1
ATOM 618 C CA . LEU A 1 84 ? -10.435 -5.840 6.420 1.00 79.62 84 LEU A CA 1
ATOM 619 C C . LEU A 1 84 ? -11.048 -5.843 5.013 1.00 79.62 84 LEU A C 1
ATOM 621 O O . LEU A 1 84 ? -10.441 -5.308 4.098 1.00 79.62 84 LEU A O 1
ATOM 625 N N . GLY A 1 85 ? -12.282 -6.341 4.866 1.00 81.56 85 GLY A N 1
ATOM 626 C CA . GLY A 1 85 ? -12.995 -6.322 3.584 1.00 81.56 85 GLY A CA 1
ATOM 627 C C . GLY A 1 85 ? -13.177 -4.911 3.018 1.00 81.56 85 GLY A C 1
ATOM 628 O O . GLY A 1 85 ? -12.871 -4.676 1.856 1.00 81.56 85 GLY A O 1
ATOM 629 N N . LEU A 1 86 ? -13.598 -3.948 3.847 1.00 83.56 86 LEU A N 1
ATOM 630 C CA . LEU A 1 86 ? -13.725 -2.542 3.432 1.00 83.56 86 LEU A CA 1
ATOM 631 C C . LEU A 1 86 ? -12.374 -1.891 3.113 1.00 83.56 86 LEU A C 1
ATOM 633 O O . LEU A 1 86 ? -12.265 -1.150 2.142 1.00 83.56 86 LEU A O 1
ATOM 637 N N . ALA A 1 87 ? -11.348 -2.163 3.920 1.00 80.00 87 ALA A N 1
ATOM 638 C CA . ALA A 1 87 ? -10.002 -1.656 3.695 1.00 80.00 87 ALA A CA 1
ATOM 639 C C . ALA A 1 87 ? -9.444 -2.189 2.375 1.00 80.00 87 ALA A C 1
ATOM 641 O O . ALA A 1 87 ? -8.890 -1.413 1.615 1.00 80.00 87 ALA A O 1
ATOM 642 N N . LEU A 1 88 ? -9.654 -3.469 2.060 1.00 82.19 88 LEU A N 1
ATOM 643 C CA . LEU A 1 88 ? -9.271 -4.049 0.774 1.00 82.19 88 LEU A CA 1
ATOM 644 C C . LEU A 1 88 ? -10.098 -3.471 -0.378 1.00 82.19 88 LEU A C 1
ATOM 646 O O . LEU A 1 88 ? -9.525 -3.087 -1.390 1.00 82.19 88 LEU A O 1
ATOM 650 N N . ALA A 1 89 ? -11.415 -3.330 -0.214 1.00 85.88 89 ALA A N 1
ATOM 651 C CA . ALA A 1 89 ? -12.291 -2.762 -1.239 1.00 85.88 89 ALA A CA 1
ATOM 652 C C . ALA A 1 89 ? -11.912 -1.324 -1.631 1.00 85.88 89 ALA A C 1
ATOM 654 O O . ALA A 1 89 ? -12.178 -0.919 -2.756 1.00 85.88 89 ALA A O 1
ATOM 655 N N . VAL A 1 90 ? -11.286 -0.562 -0.727 1.00 83.50 90 VAL A N 1
ATOM 656 C CA . VAL A 1 90 ? -10.778 0.792 -1.001 1.00 83.50 90 VAL A CA 1
ATOM 657 C C . VAL A 1 90 ? -9.310 0.766 -1.427 1.00 83.50 90 VAL A C 1
ATOM 659 O O . VAL A 1 90 ? -8.934 1.406 -2.403 1.00 83.50 90 VAL A O 1
ATOM 662 N N . ALA A 1 91 ? -8.464 0.023 -0.717 1.00 78.25 91 ALA A N 1
ATOM 663 C CA . ALA A 1 91 ? -7.026 0.035 -0.945 1.00 78.25 91 ALA A CA 1
ATOM 664 C C . ALA A 1 91 ? -6.644 -0.643 -2.263 1.00 78.25 91 ALA A C 1
ATOM 666 O O . ALA A 1 91 ? -5.730 -0.165 -2.918 1.00 78.25 91 ALA A O 1
ATOM 667 N N . VAL A 1 92 ? -7.350 -1.697 -2.688 1.00 86.56 92 VAL A N 1
ATOM 668 C CA . VAL A 1 92 ? -7.092 -2.376 -3.967 1.00 86.56 92 VAL A CA 1
ATOM 669 C C . VAL A 1 92 ? -7.299 -1.443 -5.163 1.00 86.56 92 VAL A C 1
ATOM 671 O O . VAL A 1 92 ? -6.345 -1.284 -5.916 1.00 86.56 92 VAL A O 1
ATOM 674 N N . PRO A 1 93 ? -8.463 -0.788 -5.369 1.00 86.75 93 PRO A N 1
ATOM 675 C CA . PRO A 1 93 ? -8.633 0.103 -6.514 1.00 86.75 93 PRO A CA 1
ATOM 676 C C . PRO A 1 93 ? -7.689 1.304 -6.461 1.00 86.75 93 PRO A C 1
ATOM 678 O O . PRO A 1 93 ? -7.160 1.691 -7.497 1.00 86.75 93 PRO A O 1
ATOM 681 N N . VAL A 1 94 ? -7.410 1.864 -5.278 1.00 83.19 94 VAL A N 1
ATOM 682 C CA . VAL A 1 94 ? -6.454 2.977 -5.175 1.00 83.19 94 VAL A CA 1
ATOM 683 C C . VAL A 1 94 ? -5.030 2.518 -5.494 1.00 83.19 94 VAL A C 1
ATOM 685 O O . VAL A 1 94 ? -4.342 3.178 -6.265 1.00 83.19 94 VAL A O 1
ATOM 688 N N . ALA A 1 95 ? -4.594 1.372 -4.972 1.00 81.88 95 ALA A N 1
ATOM 689 C CA . ALA A 1 95 ? -3.301 0.781 -5.304 1.00 81.88 95 ALA A CA 1
ATOM 690 C C . ALA A 1 95 ? -3.189 0.451 -6.797 1.00 81.88 95 ALA A C 1
ATOM 692 O O . ALA A 1 95 ? -2.131 0.640 -7.388 1.00 81.88 95 ALA A O 1
ATOM 693 N N . LEU A 1 96 ? -4.286 0.008 -7.416 1.00 85.94 96 LEU A N 1
ATOM 694 C CA . LEU A 1 96 ? -4.351 -0.260 -8.848 1.00 85.94 96 LEU A CA 1
ATOM 695 C C . LEU A 1 96 ? -4.173 1.030 -9.661 1.00 85.94 96 LEU A C 1
ATOM 697 O O . LEU A 1 96 ? -3.386 1.049 -10.600 1.00 85.94 96 LEU A O 1
ATOM 701 N N . LEU A 1 97 ? -4.847 2.118 -9.268 1.00 84.06 97 LEU A N 1
ATOM 702 C CA . LEU A 1 97 ? -4.684 3.439 -9.885 1.00 84.06 97 LEU A CA 1
ATOM 703 C C . LEU A 1 97 ? -3.259 3.979 -9.716 1.00 84.06 97 LEU A C 1
ATOM 705 O O . LEU A 1 97 ? -2.700 4.516 -10.667 1.00 84.06 97 LEU 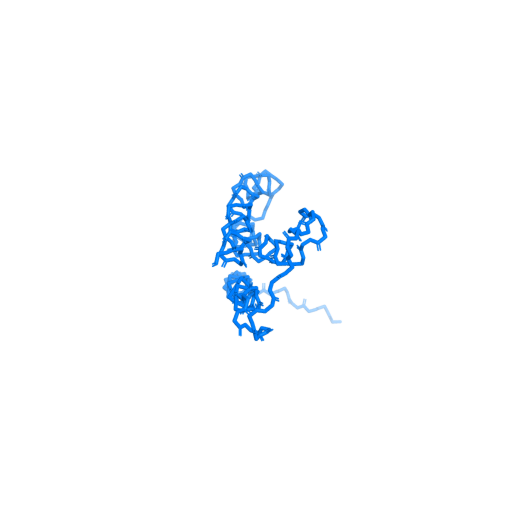A O 1
ATOM 709 N N . ILE A 1 98 ? -2.658 3.806 -8.535 1.00 81.75 98 ILE A N 1
ATOM 710 C CA . ILE A 1 98 ? -1.267 4.199 -8.269 1.00 81.75 98 ILE A CA 1
ATOM 711 C C . ILE A 1 98 ? -0.305 3.394 -9.148 1.00 81.75 98 ILE A C 1
ATOM 713 O O . ILE A 1 98 ? 0.559 3.984 -9.790 1.00 81.75 98 ILE A O 1
ATOM 717 N N . GLY A 1 99 ? -0.465 2.069 -9.213 1.00 76.62 99 GLY A N 1
ATOM 718 C CA . GLY A 1 99 ? 0.377 1.198 -10.033 1.00 76.62 99 GLY A CA 1
ATOM 719 C C . GLY A 1 99 ? 0.255 1.500 -11.526 1.00 76.62 99 GLY A C 1
ATOM 720 O O . GLY A 1 99 ? 1.264 1.619 -12.216 1.00 76.62 99 GLY A O 1
ATOM 721 N N . LEU A 1 100 ? -0.970 1.694 -12.027 1.00 80.56 100 LEU A N 1
ATOM 722 C CA . LEU A 1 100 ? -1.211 2.090 -13.418 1.00 80.56 100 LEU A CA 1
ATOM 723 C C . LEU A 1 100 ? -0.653 3.485 -13.720 1.00 80.56 100 LEU A C 1
ATOM 725 O O . LEU A 1 100 ? -0.053 3.682 -14.774 1.00 80.56 100 LEU A O 1
ATOM 729 N N . GLY A 1 101 ? -0.805 4.433 -12.792 1.00 77.44 101 GLY A N 1
ATOM 730 C CA . GLY A 1 101 ? -0.232 5.773 -12.896 1.00 77.44 101 GLY A CA 1
ATOM 731 C C . GLY A 1 101 ? 1.293 5.731 -12.981 1.00 77.44 101 GLY A C 1
ATOM 732 O O . GLY A 1 101 ? 1.862 6.269 -13.928 1.00 77.44 101 GLY A O 1
ATOM 733 N N . ALA A 1 102 ? 1.944 5.014 -12.061 1.00 74.81 102 ALA A N 1
ATOM 734 C CA . ALA A 1 102 ? 3.396 4.840 -12.037 1.00 74.81 102 ALA A CA 1
ATOM 735 C C . ALA A 1 102 ? 3.921 4.198 -13.331 1.00 74.81 102 ALA A C 1
ATOM 737 O O . ALA A 1 102 ? 4.902 4.669 -13.910 1.00 74.81 102 ALA A O 1
ATOM 738 N N . ARG A 1 103 ? 3.219 3.178 -13.837 1.00 72.19 103 ARG A N 1
ATOM 739 C CA . ARG A 1 103 ? 3.529 2.552 -15.125 1.00 72.19 103 ARG A CA 1
ATOM 740 C C . ARG A 1 103 ? 3.366 3.522 -16.296 1.00 72.19 103 ARG A C 1
ATOM 742 O O . ARG A 1 103 ? 4.219 3.566 -17.174 1.00 72.19 103 ARG A O 1
ATOM 749 N N . SER A 1 104 ? 2.295 4.314 -16.316 1.00 72.94 104 SER A N 1
ATOM 750 C CA . SER A 1 104 ? 2.058 5.292 -17.386 1.00 72.94 104 SER A CA 1
ATOM 751 C C . SER A 1 104 ? 3.109 6.405 -17.413 1.00 72.94 104 SER A C 1
ATOM 753 O O . SER A 1 104 ? 3.506 6.827 -18.491 1.00 72.94 104 SER A O 1
ATOM 755 N N . SER A 1 105 ? 3.623 6.816 -16.248 1.00 67.00 105 SER A N 1
ATOM 756 C CA . SER A 1 105 ? 4.738 7.767 -16.154 1.00 67.00 105 SER A CA 1
ATOM 757 C C . SER A 1 105 ? 6.095 7.170 -16.527 1.00 67.00 105 SER A C 1
ATOM 759 O O . SER A 1 105 ? 7.009 7.916 -16.842 1.00 67.00 105 SER A O 1
ATOM 761 N N . ALA A 1 106 ? 6.240 5.844 -16.484 1.00 60.50 106 ALA A N 1
ATOM 762 C CA . ALA A 1 106 ? 7.457 5.148 -16.903 1.00 60.50 106 ALA A CA 1
ATOM 763 C C . ALA A 1 106 ? 7.524 4.922 -18.427 1.00 60.50 106 ALA A C 1
ATOM 765 O O . ALA A 1 106 ? 8.600 4.690 -18.968 1.00 60.50 106 ALA A O 1
ATOM 766 N N . ALA A 1 107 ? 6.380 4.973 -19.119 1.00 58.06 107 ALA A N 1
ATOM 767 C CA . ALA A 1 107 ? 6.265 4.722 -20.557 1.00 58.06 107 ALA A CA 1
ATOM 768 C C . ALA A 1 107 ? 6.271 5.992 -21.437 1.00 58.06 107 ALA A C 1
ATOM 770 O O . ALA A 1 107 ? 6.240 5.863 -22.661 1.00 58.06 107 ALA A O 1
ATOM 771 N N . GLY A 1 108 ? 6.257 7.189 -20.838 1.00 50.72 108 GLY A N 1
ATOM 772 C CA . GLY A 1 108 ? 6.278 8.487 -21.531 1.00 50.72 108 GLY A CA 1
ATOM 773 C C . GLY A 1 108 ? 7.601 9.213 -21.354 1.00 50.72 108 GLY A C 1
ATOM 774 O O . GLY A 1 108 ? 8.030 9.864 -22.331 1.00 50.72 108 GLY A O 1
#

pLDDT: mean 76.33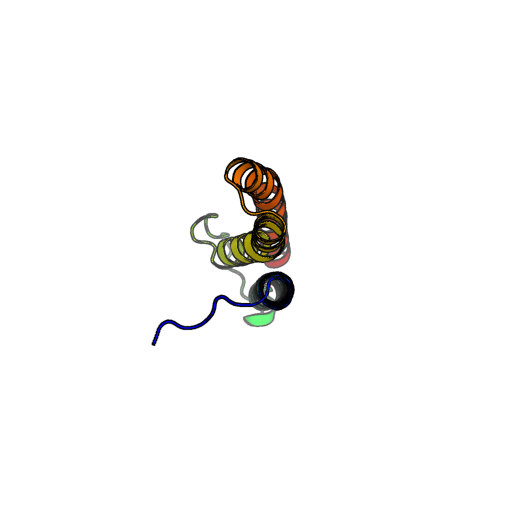, std 8.76, range [50.72, 88.69]

Radius of gyration: 17.88 Å; chains: 1; bounding box: 36×23×64 Å

Secondary structure (DSSP, 8-state):
-PPPPPPHHHHHHHHHHHHHHHHHHHHHHHHHHHHHHSGGGGTT---SSPPPTTT-HHHHHHHHHHHHHHHHHHHHHS--HHHHHHHHHHHHHHHHHHHHHHHHHH--

Foldseek 3Di:
DDDDDDDPVVLVVVLVVQLVVLQVQLVVLLVVLLVCLACVVVPNDDDPDDDPQVPPPSLVSLLSSLLSNQLSNQCSVPPDPVSNVVSCVPSNVRSNVSSVVSNVSSVD

Sequence (108 aa):
MNPAPPSPARFRILRILLGVAAVVFGLLLIVVVSAVGHCSAFGGRCPADPPPLFEDDVFGTAFMGGLLAIGAPMWLARPGWRRLGLALAVAVPVALLIGLGARSSAAG